Protein AF-A0A2H6GUA6-F1 (afdb_monomer)

Radius of gyration: 10.8 Å; Cα contacts (8 Å, |Δi|>4): 56; chains: 1; bounding box: 23×16×28 Å

pLDDT: mean 92.15, std 5.45, range [64.5, 97.0]

Mean predicted aligned error: 2.99 Å

Solvent-accessible surface area (backbone atoms only — not comparable to full-atom values): 3475 Å² total; per-residue (Å²): 131,68,72,86,61,76,40,51,84,30,34,35,49,85,72,63,69,37,48,76,65,50,49,49,52,52,51,54,50,48,27,65,76,69,71,45,91,73,62,61,77,68,57,68,67,49,56,29,47,42,50,56,52,66,77,76,111

Nearest PDB structures (foldseek):
  6u0j-assembly1_B  TM=9.175E-01  e=4.726E-03  Escherichia coli str. K-12 substr. DH10B
  2n57-assembly1_A  TM=8.865E-01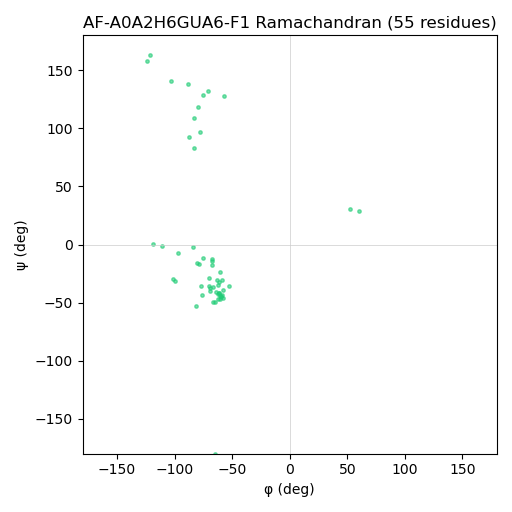  e=3.182E-03  Brucella melitensis bv. 3 str. Ether
  4ihf-assembly3_I  TM=9.026E-01  e=5.048E-03  Escherichia coli str. 'clone D i14'
  7nyw-assembly1_H  TM=8.971E-01  e=5.392E-03  Escherichia coli BL21(DE3)
  8uey-assembly1_1T  TM=8.565E-01  e=2.802E-02  Sus scrofa

Secondary structure (DSSP, 8-state):
--GGG--TT-BTTTTT---HHHHHHHHHHHHHHHT----HHHHTT--BHHHHHTT--

Foldseek 3Di:
DPPVQQDQARFCCPRVVQPLVNQVVVVVVCCVVLVDDDPCVVSSPDGGSNSNVVRND

Sequence (57 aa):
MDESLVVEQAMLVDDLDADSLNKFSILATIEEEFGTALDYEKSMEAETVGDLLKLIE

Structure (mmCIF, N/CA/C/O backbone):
data_AF-A0A2H6GUA6-F1
#
_entry.id   AF-A0A2H6GUA6-F1
#
loop_
_atom_site.group_PDB
_atom_site.id
_atom_site.type_symbol
_atom_site.label_atom_id
_atom_site.label_alt_id
_atom_site.label_comp_id
_atom_site.label_asym_id
_atom_site.label_entity_id
_atom_site.label_seq_id
_atom_site.pdbx_PDB_ins_code
_atom_site.Cartn_x
_atom_site.Cartn_y
_atom_site.Cartn_z
_atom_site.occupancy
_atom_site.B_iso_or_equiv
_atom_site.auth_seq_id
_atom_site.auth_comp_id
_atom_site.auth_asym_id
_atom_site.auth_atom_id
_atom_site.pdbx_PDB_model_num
ATOM 1 N N . MET A 1 1 ? 6.003 10.130 -14.500 1.00 64.50 1 MET A N 1
ATOM 2 C CA . MET A 1 1 ? 5.713 8.696 -14.688 1.00 64.50 1 MET A CA 1
ATOM 3 C C . MET A 1 1 ? 4.649 8.580 -15.756 1.00 64.50 1 MET A C 1
ATOM 5 O O . MET A 1 1 ? 3.886 9.526 -15.916 1.00 64.50 1 MET A O 1
ATOM 9 N N . ASP A 1 2 ? 4.656 7.496 -16.520 1.00 79.31 2 ASP A N 1
ATOM 10 C CA . ASP A 1 2 ? 3.609 7.228 -17.504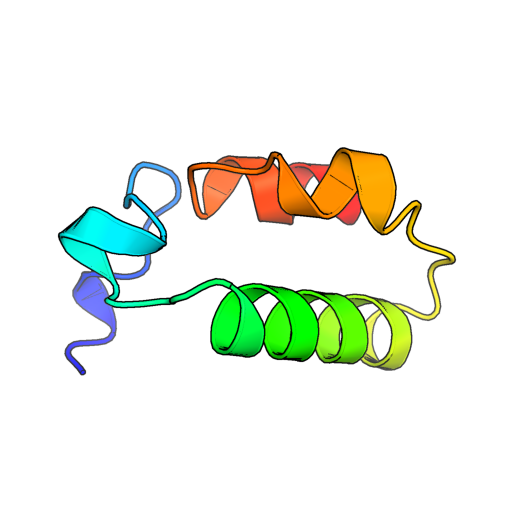 1.00 79.31 2 ASP A CA 1
ATOM 11 C C . ASP A 1 2 ? 2.390 6.652 -16.771 1.00 79.31 2 ASP A C 1
ATOM 13 O O . ASP A 1 2 ? 2.493 5.611 -16.127 1.00 79.31 2 ASP A O 1
ATOM 17 N N . GLU A 1 3 ? 1.254 7.350 -16.828 1.00 82.56 3 GLU A N 1
ATOM 18 C CA . GLU A 1 3 ? 0.011 6.940 -16.158 1.00 82.56 3 GLU A CA 1
ATOM 19 C C . GLU A 1 3 ? -0.497 5.582 -16.660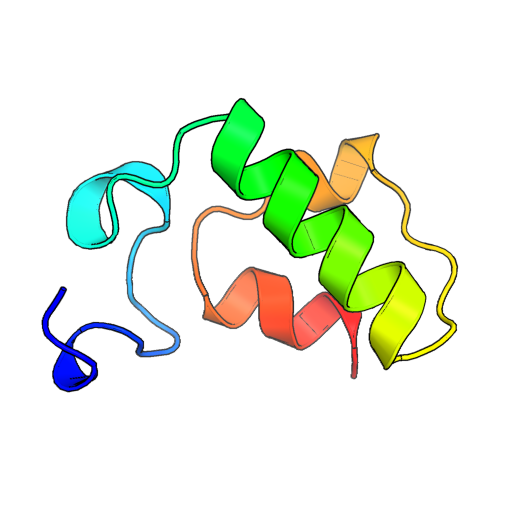 1.00 82.56 3 GLU A C 1
ATOM 21 O O . GLU A 1 3 ? -1.175 4.870 -15.925 1.00 82.56 3 GLU A O 1
ATOM 26 N N . SER A 1 4 ? -0.120 5.177 -17.878 1.00 88.81 4 SER A N 1
ATOM 27 C CA . S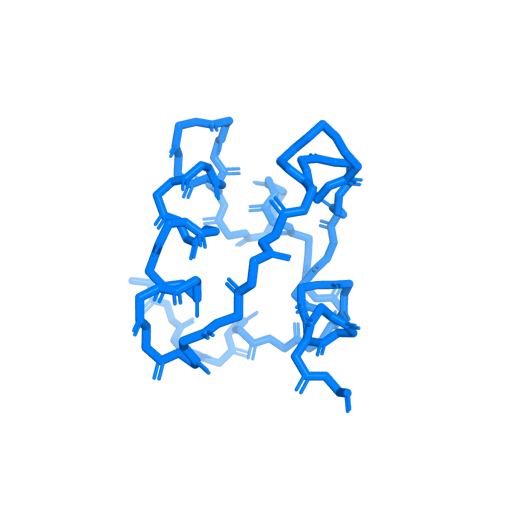ER A 1 4 ? -0.493 3.872 -18.435 1.00 88.81 4 SER A CA 1
ATOM 28 C C . SER A 1 4 ? 0.151 2.682 -17.717 1.00 88.81 4 SER A C 1
ATOM 30 O O . SER A 1 4 ? -0.298 1.551 -17.900 1.00 88.81 4 SER A O 1
ATOM 32 N N . LEU A 1 5 ? 1.169 2.924 -16.883 1.00 87.12 5 LEU A N 1
ATOM 33 C CA . LEU A 1 5 ? 1.801 1.900 -16.048 1.00 87.12 5 LEU A CA 1
ATOM 34 C C . LEU A 1 5 ? 1.005 1.604 -14.773 1.00 87.12 5 LEU A C 1
ATOM 36 O O . LEU A 1 5 ? 1.232 0.574 -14.145 1.00 87.12 5 LEU A O 1
ATOM 40 N N . VAL A 1 6 ? 0.062 2.467 -14.384 1.00 91.75 6 VAL A N 1
ATOM 41 C CA . VAL A 1 6 ? -0.760 2.267 -13.185 1.00 91.75 6 VAL A CA 1
ATOM 42 C C . VAL A 1 6 ? -1.927 1.343 -13.529 1.00 91.75 6 VAL A C 1
ATOM 44 O O . VAL A 1 6 ? -3.035 1.773 -13.843 1.00 91.75 6 VAL A O 1
ATOM 47 N N . VAL A 1 7 ? -1.652 0.044 -13.496 1.00 95.56 7 VAL A N 1
ATOM 48 C CA . VAL A 1 7 ? -2.623 -1.035 -13.718 1.00 95.56 7 VAL A CA 1
ATOM 49 C C . VAL A 1 7 ? -2.633 -1.976 -12.519 1.00 95.56 7 VAL A C 1
ATOM 51 O O . VAL A 1 7 ? -1.644 -2.054 -11.802 1.00 95.56 7 VAL A O 1
ATOM 54 N N . GLU A 1 8 ? -3.715 -2.728 -12.307 1.00 96.12 8 GLU A N 1
ATOM 55 C CA . GLU A 1 8 ? -3.873 -3.598 -11.122 1.00 96.12 8 GLU A CA 1
ATOM 56 C C . GLU A 1 8 ? -2.700 -4.564 -10.906 1.00 96.12 8 GLU A C 1
ATOM 58 O O . GLU A 1 8 ? -2.295 -4.825 -9.781 1.00 96.12 8 GLU A O 1
ATOM 63 N N . GLN A 1 9 ? -2.134 -5.066 -11.998 1.00 96.75 9 GLN A N 1
ATOM 64 C CA . GLN A 1 9 ? -1.016 -6.008 -12.004 1.00 96.75 9 GLN A CA 1
ATOM 65 C C . GLN A 1 9 ? 0.372 -5.357 -11.894 1.00 96.75 9 GLN A C 1
ATOM 67 O O . GLN A 1 9 ? 1.362 -6.081 -11.887 1.00 96.75 9 GLN A O 1
ATOM 72 N N . ALA A 1 10 ? 0.458 -4.025 -11.841 1.00 96.44 10 ALA A N 1
ATOM 73 C CA . ALA A 1 10 ? 1.727 -3.323 -11.693 1.00 96.44 10 ALA A CA 1
ATOM 74 C C . ALA A 1 10 ? 2.288 -3.514 -10.281 1.00 96.44 10 ALA A C 1
ATOM 76 O O . ALA A 1 10 ? 1.579 -3.313 -9.287 1.00 96.44 10 ALA A O 1
ATOM 77 N N . MET A 1 11 ? 3.567 -3.867 -10.209 1.00 96.19 11 MET A N 1
ATOM 78 C CA . MET A 1 11 ? 4.320 -4.000 -8.967 1.00 96.19 11 MET A CA 1
ATOM 79 C C . MET A 1 11 ? 4.670 -2.618 -8.419 1.00 96.19 11 MET A C 1
ATOM 81 O O . MET A 1 11 ? 5.257 -1.789 -9.114 1.00 96.19 11 MET A O 1
ATOM 85 N N . LEU A 1 12 ? 4.358 -2.372 -7.146 1.00 94.31 12 LEU A N 1
ATOM 86 C CA . LEU A 1 12 ? 4.589 -1.070 -6.517 1.00 94.31 12 LEU A CA 1
ATOM 87 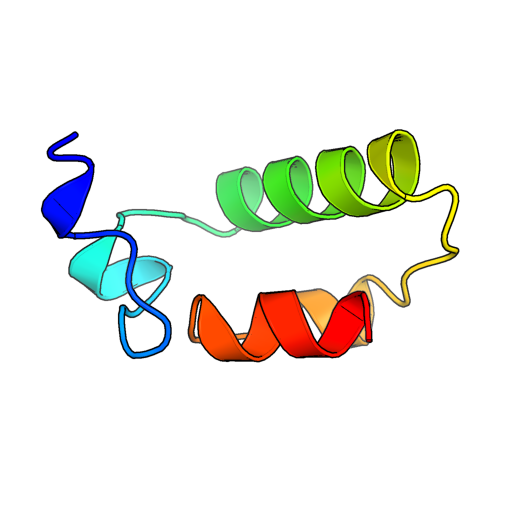C C . LEU A 1 12 ? 6.072 -0.691 -6.544 1.00 94.31 12 LEU A C 1
ATOM 89 O O . LEU A 1 12 ? 6.407 0.423 -6.922 1.00 94.31 12 LEU A O 1
ATOM 93 N N . VAL A 1 13 ? 6.961 -1.623 -6.201 1.00 93.44 13 VAL A N 1
ATOM 94 C CA . VAL A 1 13 ? 8.407 -1.360 -6.180 1.00 93.44 13 VAL A CA 1
ATOM 95 C C . VAL A 1 13 ? 9.007 -1.466 -7.581 1.00 93.44 13 VAL A C 1
ATOM 97 O O . VAL A 1 13 ? 9.663 -0.535 -8.030 1.00 93.44 13 VAL A O 1
ATOM 100 N N . ASP A 1 14 ? 8.770 -2.575 -8.284 1.00 93.81 14 ASP A N 1
ATOM 101 C CA . ASP A 1 14 ? 9.512 -2.872 -9.516 1.00 93.81 14 ASP A CA 1
ATOM 102 C C . ASP A 1 14 ? 9.034 -2.059 -10.731 1.00 93.81 14 ASP A C 1
ATOM 104 O O . ASP A 1 14 ? 9.856 -1.655 -11.554 1.00 93.81 14 ASP A O 1
ATOM 108 N N . ASP A 1 15 ? 7.727 -1.792 -10.841 1.00 93.69 15 ASP A N 1
ATOM 109 C CA . ASP A 1 15 ? 7.150 -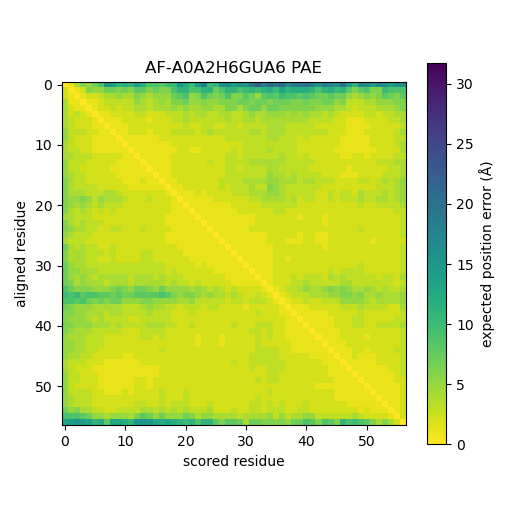1.093 -11.997 1.00 93.69 15 ASP A CA 1
ATOM 110 C C . ASP A 1 15 ? 6.897 0.395 -11.719 1.00 93.69 15 ASP A C 1
ATOM 112 O O . ASP A 1 15 ? 6.967 1.221 -12.634 1.00 93.69 15 ASP A O 1
ATOM 116 N N . LEU A 1 16 ? 6.593 0.749 -10.463 1.00 92.50 16 LEU A N 1
ATOM 117 C CA . LEU A 1 16 ? 6.228 2.113 -10.064 1.00 92.50 16 LEU A CA 1
ATOM 118 C C . LEU A 1 16 ? 7.279 2.815 -9.194 1.00 92.50 16 LEU A C 1
ATOM 120 O O . LEU A 1 16 ? 7.076 3.981 -8.856 1.00 92.50 16 LEU A O 1
ATOM 124 N N . ASP A 1 17 ? 8.390 2.151 -8.859 1.00 92.31 17 ASP A N 1
ATOM 125 C CA . ASP A 1 17 ? 9.471 2.700 -8.022 1.00 92.31 17 ASP A CA 1
ATOM 126 C C . ASP A 1 17 ? 8.954 3.270 -6.681 1.00 92.31 17 ASP A C 1
ATOM 128 O O . ASP A 1 17 ? 9.476 4.239 -6.129 1.00 92.31 17 ASP A O 1
ATOM 132 N N . ALA A 1 18 ? 7.868 2.685 -6.160 1.00 93.00 18 ALA A N 1
ATOM 133 C CA . ALA A 1 18 ? 7.252 3.064 -4.899 1.00 93.00 18 ALA A CA 1
ATOM 134 C C . ALA A 1 18 ? 7.920 2.298 -3.754 1.00 93.00 18 ALA A C 1
ATOM 136 O O . ALA A 1 18 ? 7.528 1.185 -3.393 1.00 93.00 18 ALA A O 1
ATOM 137 N N . ASP A 1 19 ? 8.939 2.924 -3.172 1.00 93.25 19 ASP A N 1
ATOM 138 C CA . ASP A 1 19 ? 9.622 2.422 -1.986 1.00 93.25 19 ASP A CA 1
ATOM 139 C C . ASP A 1 19 ? 8.708 2.382 -0.739 1.00 93.25 19 ASP A C 1
ATOM 141 O O . ASP A 1 19 ? 7.532 2.753 -0.761 1.00 93.25 19 ASP A O 1
ATOM 145 N N . SER A 1 20 ? 9.241 1.937 0.401 1.00 92.69 20 SER A N 1
ATOM 146 C CA . SER A 1 20 ? 8.467 1.848 1.646 1.00 92.69 20 SER A CA 1
ATOM 147 C C . SER A 1 20 ? 7.886 3.185 2.128 1.00 92.69 20 SER A C 1
ATOM 149 O O . SER A 1 20 ? 6.837 3.190 2.769 1.00 92.69 20 SER A O 1
ATOM 151 N N . LEU A 1 21 ? 8.549 4.313 1.852 1.00 94.81 21 LEU A N 1
ATOM 152 C CA . LEU A 1 21 ? 8.051 5.638 2.227 1.00 94.81 21 LEU A CA 1
ATOM 153 C C . LEU A 1 21 ? 6.926 6.066 1.286 1.00 94.81 21 LEU A C 1
ATOM 155 O O . LEU A 1 21 ? 5.890 6.533 1.757 1.00 94.81 21 LEU A O 1
ATOM 159 N N . ASN A 1 22 ? 7.089 5.842 -0.019 1.00 94.56 22 ASN A N 1
ATOM 160 C CA . ASN A 1 22 ? 6.039 6.078 -1.006 1.00 94.56 22 ASN A CA 1
ATOM 161 C C . ASN A 1 22 ? 4.796 5.235 -0.711 1.00 94.56 22 ASN A C 1
ATOM 163 O O . ASN A 1 22 ? 3.690 5.773 -0.714 1.00 94.56 22 ASN A O 1
ATOM 167 N N . LYS A 1 23 ? 4.965 3.947 -0.386 1.00 94.62 23 LYS A N 1
ATOM 168 C CA . LYS A 1 23 ? 3.861 3.061 0.017 1.00 94.62 23 LYS A CA 1
ATOM 169 C C . LYS A 1 23 ? 3.130 3.603 1.243 1.00 94.62 23 LYS A C 1
ATOM 171 O O . LYS A 1 23 ? 1.908 3.687 1.223 1.00 94.62 23 LYS A O 1
ATOM 176 N N . PHE A 1 24 ? 3.857 4.045 2.269 1.00 95.25 24 PHE A N 1
ATOM 177 C CA . PHE A 1 24 ? 3.241 4.653 3.450 1.00 95.25 24 PHE A CA 1
ATOM 178 C C . PHE A 1 24 ? 2.447 5.921 3.105 1.00 95.25 24 PHE A C 1
ATOM 180 O O . PHE A 1 24 ? 1.320 6.081 3.568 1.00 95.25 24 PHE A O 1
ATOM 187 N N . SER A 1 25 ? 2.996 6.803 2.263 1.00 94.94 25 SER A N 1
ATOM 188 C CA . SER A 1 25 ? 2.286 8.003 1.806 1.00 94.94 25 SER A CA 1
ATOM 189 C C . SER A 1 25 ? 1.012 7.669 1.031 1.00 94.94 25 SER A C 1
ATOM 191 O O . SER A 1 25 ? -0.012 8.295 1.277 1.00 94.94 25 SER A O 1
ATOM 193 N N . ILE A 1 26 ? 1.049 6.666 0.147 1.00 93.94 26 ILE A N 1
ATOM 194 C CA . ILE A 1 26 ? -0.133 6.207 -0.597 1.00 93.94 26 ILE A CA 1
ATOM 195 C C . ILE A 1 26 ? -1.216 5.712 0.368 1.00 93.94 26 ILE A C 1
ATOM 197 O O . ILE A 1 26 ? -2.367 6.115 0.240 1.00 93.94 26 ILE A O 1
ATOM 201 N N . LEU A 1 27 ? -0.855 4.886 1.355 1.00 95.31 27 LEU A N 1
ATOM 202 C CA . LEU A 1 27 ? -1.803 4.378 2.352 1.00 95.31 27 LEU A CA 1
ATOM 203 C C . LEU A 1 27 ? -2.418 5.502 3.191 1.00 95.31 27 LEU A C 1
ATOM 205 O O . LEU A 1 27 ? -3.628 5.513 3.388 1.00 95.31 27 LEU A O 1
ATOM 209 N N . ALA A 1 28 ? -1.612 6.474 3.625 1.00 94.94 28 ALA A N 1
ATOM 210 C CA . ALA A 1 28 ? -2.110 7.633 4.361 1.00 94.94 28 ALA A CA 1
ATOM 211 C C . ALA A 1 28 ? -3.105 8.457 3.526 1.00 94.94 28 ALA A C 1
ATOM 213 O O . ALA A 1 28 ? -4.152 8.855 4.031 1.00 94.94 28 ALA A O 1
ATOM 214 N N . THR A 1 29 ? -2.819 8.658 2.235 1.00 94.88 29 THR A N 1
ATOM 215 C CA . THR A 1 29 ? -3.758 9.306 1.310 1.00 94.88 29 THR A CA 1
ATOM 216 C C . THR A 1 29 ? -5.033 8.486 1.128 1.00 94.88 29 THR A C 1
ATOM 218 O O . THR A 1 29 ? -6.113 9.058 1.120 1.00 94.88 29 THR A O 1
ATOM 221 N N . ILE A 1 30 ? -4.948 7.158 1.020 1.00 93.88 30 ILE A N 1
ATOM 222 C CA . ILE A 1 30 ? -6.131 6.292 0.911 1.00 93.88 30 ILE A CA 1
ATOM 223 C C . ILE A 1 30 ? -7.007 6.395 2.171 1.00 93.88 30 ILE A C 1
ATOM 225 O O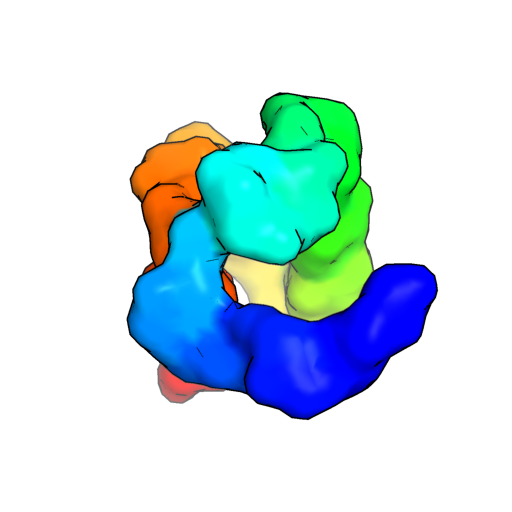 . ILE A 1 30 ? -8.219 6.563 2.057 1.00 93.88 30 ILE A O 1
ATOM 229 N N . GLU A 1 31 ? -6.418 6.322 3.366 1.00 94.44 31 GLU A N 1
ATOM 230 C CA . GLU A 1 31 ? -7.146 6.489 4.632 1.00 94.44 31 GLU A CA 1
ATOM 231 C C . GLU A 1 31 ? -7.842 7.858 4.713 1.00 94.44 31 GLU A C 1
ATOM 233 O O . GLU A 1 31 ? -9.016 7.921 5.082 1.00 94.44 31 GLU A O 1
ATOM 238 N N . GLU A 1 32 ? -7.162 8.939 4.318 1.00 95.25 32 GLU A N 1
ATOM 239 C CA . GLU A 1 32 ? -7.726 10.295 4.311 1.00 95.25 32 GLU A CA 1
ATOM 240 C C . GLU A 1 32 ? -8.855 10.460 3.280 1.00 95.25 32 GLU A C 1
ATOM 242 O O . GLU A 1 32 ? -9.941 10.927 3.627 1.00 95.25 32 GLU A O 1
ATOM 247 N N . GLU A 1 33 ? -8.628 10.049 2.030 1.00 94.19 33 GLU A N 1
ATOM 248 C CA . GLU A 1 33 ? -9.570 10.236 0.917 1.00 94.19 33 GLU A CA 1
ATOM 249 C C . GLU A 1 33 ? -10.828 9.368 1.061 1.00 94.19 33 GLU A C 1
ATOM 251 O O . GLU A 1 33 ? -11.934 9.811 0.743 1.00 94.19 33 GLU A O 1
ATOM 256 N N . PHE A 1 34 ? -10.686 8.137 1.563 1.00 91.06 34 PHE A N 1
ATOM 257 C CA . PHE A 1 34 ? -11.807 7.206 1.736 1.00 91.06 34 PHE A CA 1
ATOM 258 C C . PHE A 1 34 ? -12.385 7.209 3.157 1.00 91.06 34 PHE A C 1
ATOM 260 O O . PHE A 1 34 ? -13.418 6.582 3.398 1.00 91.06 34 PHE A O 1
ATOM 267 N N . GLY A 1 35 ? -11.753 7.911 4.104 1.00 90.06 35 GLY A N 1
ATOM 268 C CA . GLY A 1 35 ? -12.180 7.959 5.504 1.00 90.06 35 GLY A CA 1
ATOM 269 C C . GLY A 1 35 ? -12.191 6.584 6.182 1.00 90.06 35 GLY A C 1
ATOM 270 O O . GLY A 1 35 ? -13.015 6.346 7.069 1.00 90.06 35 GLY A O 1
ATOM 271 N N . THR A 1 36 ? -11.329 5.667 5.736 1.00 85.19 36 THR A N 1
ATOM 272 C CA . THR A 1 36 ? -11.257 4.279 6.215 1.00 85.19 36 THR A CA 1
ATOM 273 C C . THR A 1 36 ? -10.080 4.091 7.161 1.00 85.19 36 THR A C 1
ATOM 275 O O . THR A 1 36 ? -9.009 4.626 6.915 1.00 85.19 36 THR A O 1
ATOM 278 N N . ALA A 1 37 ? -10.256 3.309 8.226 1.00 89.88 37 ALA A N 1
ATOM 279 C CA . ALA A 1 37 ? -9.158 2.978 9.128 1.00 89.88 37 ALA A CA 1
ATOM 280 C C . ALA A 1 37 ? -8.351 1.809 8.550 1.00 89.88 37 ALA A C 1
ATOM 282 O O . ALA A 1 37 ? -8.834 0.671 8.531 1.00 89.88 37 ALA A O 1
ATOM 283 N N . LEU A 1 38 ? -7.129 2.079 8.089 1.00 91.75 38 LEU A N 1
ATOM 284 C CA . LEU A 1 38 ? -6.256 1.051 7.523 1.00 91.75 38 LEU A CA 1
ATOM 285 C C . LEU A 1 38 ? -5.401 0.379 8.602 1.00 91.75 38 LEU A C 1
ATOM 287 O O . LEU A 1 38 ? -4.806 1.026 9.463 1.00 91.75 38 LEU A O 1
ATOM 291 N N . ASP A 1 39 ? -5.274 -0.944 8.513 1.00 94.12 39 ASP A N 1
ATOM 292 C CA . ASP A 1 39 ? -4.222 -1.670 9.223 1.00 94.12 39 ASP A CA 1
ATOM 293 C C . ASP A 1 39 ? -2.911 -1.482 8.454 1.00 94.12 39 ASP A C 1
ATOM 295 O O . ASP A 1 39 ? -2.668 -2.157 7.453 1.00 94.12 39 ASP A O 1
ATOM 299 N N . TYR A 1 40 ? -2.088 -0.526 8.885 1.00 92.88 40 TYR A N 1
ATOM 300 C CA . TYR A 1 40 ? -0.833 -0.191 8.212 1.00 92.88 40 TYR A CA 1
ATOM 301 C C . TYR A 1 40 ? 0.166 -1.347 8.178 1.00 92.88 40 TYR A C 1
ATOM 303 O O . TYR A 1 40 ? 0.918 -1.449 7.212 1.00 92.88 40 TYR A O 1
ATOM 311 N N . GLU A 1 41 ? 0.183 -2.218 9.188 1.00 92.31 41 GLU A N 1
ATOM 312 C CA . GLU A 1 41 ? 1.106 -3.357 9.221 1.00 92.31 41 GLU A CA 1
ATOM 313 C C . GLU A 1 41 ? 0.772 -4.316 8.079 1.00 92.31 41 GLU A C 1
ATOM 315 O O 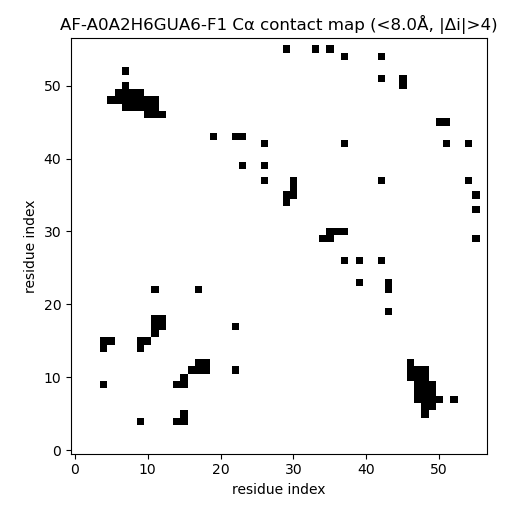. GLU A 1 41 ? 1.629 -4.618 7.250 1.00 92.31 41 GLU A O 1
ATOM 320 N N . LYS A 1 42 ? -0.508 -4.676 7.958 1.00 92.88 42 LYS A N 1
ATOM 321 C CA . LYS A 1 42 ? -1.001 -5.535 6.878 1.00 92.88 42 LYS A CA 1
ATOM 322 C C . LYS A 1 42 ? -0.971 -4.849 5.511 1.00 92.88 42 LYS A C 1
ATOM 324 O O . LYS A 1 42 ? -0.643 -5.468 4.505 1.00 92.88 42 LYS A O 1
ATOM 329 N N . SER A 1 43 ? -1.318 -3.568 5.446 1.00 94.12 43 SER A N 1
ATOM 330 C CA . SER A 1 43 ? -1.415 -2.834 4.177 1.00 94.12 43 SER A CA 1
ATOM 331 C C . SER A 1 43 ? -0.044 -2.598 3.539 1.00 94.12 43 SER A C 1
ATOM 333 O O . SER A 1 43 ? 0.072 -2.547 2.317 1.00 94.12 43 SER A O 1
ATOM 335 N N . MET A 1 44 ? 1.017 -2.510 4.346 1.00 94.19 44 MET A N 1
ATOM 336 C CA . MET A 1 44 ? 2.394 -2.408 3.855 1.00 94.19 44 MET A CA 1
ATOM 337 C C . MET A 1 44 ? 2.889 -3.681 3.151 1.00 94.19 44 MET A C 1
ATOM 339 O O . MET A 1 44 ? 3.850 -3.601 2.376 1.00 94.19 44 MET A O 1
ATOM 343 N N . GLU A 1 45 ? 2.220 -4.820 3.355 1.00 95.00 45 GLU A N 1
ATOM 344 C CA . GLU A 1 45 ? 2.489 -6.080 2.651 1.00 95.00 45 GLU A CA 1
ATOM 345 C C . GLU A 1 45 ? 1.970 -6.082 1.203 1.00 95.00 45 GLU A C 1
ATOM 347 O O . GLU A 1 45 ? 2.345 -6.963 0.438 1.00 95.00 45 GLU A O 1
ATOM 352 N N . ALA A 1 46 ? 1.153 -5.101 0.794 1.00 95.00 46 ALA A N 1
ATOM 353 C CA . ALA A 1 46 ? 0.646 -5.005 -0.576 1.00 95.00 46 ALA A CA 1
ATOM 354 C C . ALA A 1 46 ? 1.796 -4.940 -1.594 1.00 95.00 46 ALA A C 1
ATOM 356 O O . ALA A 1 46 ? 2.692 -4.103 -1.463 1.00 95.00 46 ALA A O 1
ATOM 357 N N . GLU A 1 47 ? 1.782 -5.794 -2.616 1.00 96.00 47 GLU A N 1
ATOM 358 C CA . GLU A 1 47 ? 2.850 -5.852 -3.627 1.00 96.00 47 GLU A CA 1
ATOM 359 C C . GLU A 1 47 ? 2.448 -5.140 -4.920 1.00 96.00 47 GLU A C 1
ATOM 361 O O . GLU A 1 47 ? 3.298 -4.554 -5.595 1.00 96.00 47 GLU A O 1
ATOM 366 N N . THR A 1 48 ? 1.150 -5.132 -5.227 1.00 97.00 48 THR A N 1
ATOM 367 C CA . THR A 1 48 ? 0.598 -4.595 -6.475 1.00 97.00 48 THR A CA 1
ATOM 368 C C . THR A 1 48 ? -0.412 -3.472 -6.246 1.00 97.00 48 THR A C 1
ATOM 370 O O . THR A 1 48 ? -0.972 -3.319 -5.158 1.00 97.00 48 THR A O 1
ATOM 373 N N . VAL A 1 49 ? -0.707 -2.703 -7.298 1.00 95.31 49 VAL A N 1
ATOM 374 C CA . VAL A 1 49 ? -1.807 -1.718 -7.282 1.00 95.31 49 VAL A CA 1
ATOM 375 C C . VAL A 1 49 ? -3.146 -2.395 -6.970 1.00 95.31 49 VAL A C 1
ATOM 377 O O . VAL A 1 49 ? -3.948 -1.856 -6.212 1.00 95.31 49 VAL A O 1
ATOM 380 N N . GLY A 1 50 ? -3.383 -3.596 -7.501 1.00 96.44 50 GLY A N 1
ATOM 381 C CA . GLY A 1 50 ? -4.597 -4.368 -7.245 1.00 96.44 50 GLY A CA 1
ATOM 382 C C . GLY A 1 50 ? -4.755 -4.773 -5.779 1.00 96.44 50 GLY A C 1
ATOM 383 O O . GLY A 1 50 ? -5.878 -4.861 -5.289 1.00 96.44 50 GLY A O 1
ATOM 384 N N . ASP A 1 51 ? -3.659 -4.974 -5.045 1.00 95.81 51 ASP A N 1
ATOM 385 C CA . ASP A 1 51 ? -3.729 -5.232 -3.603 1.00 95.81 51 ASP A CA 1
ATOM 386 C C . ASP A 1 51 ? -4.147 -3.991 -2.817 1.00 95.81 51 ASP A C 1
ATOM 388 O O . ASP A 1 51 ? -4.919 -4.115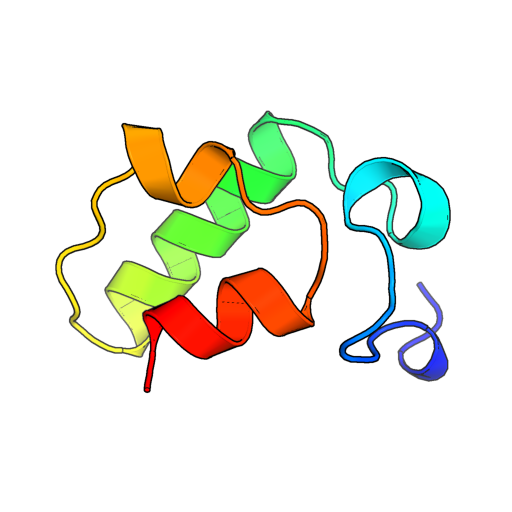 -1.869 1.00 95.81 51 ASP A O 1
ATOM 392 N N . LEU A 1 52 ? -3.712 -2.802 -3.246 1.00 93.44 52 LEU A N 1
ATOM 393 C CA . LEU A 1 52 ? -4.159 -1.541 -2.650 1.00 93.44 52 LEU A CA 1
ATOM 394 C C . LEU A 1 52 ? -5.651 -1.285 -2.902 1.00 93.44 52 LEU A C 1
ATOM 396 O O . LEU A 1 52 ? -6.338 -0.803 -2.007 1.00 93.44 52 LEU A O 1
ATOM 400 N N . LEU A 1 53 ? -6.178 -1.646 -4.078 1.00 92.44 53 LEU A N 1
ATOM 401 C CA . LEU A 1 53 ? -7.610 -1.502 -4.382 1.00 92.44 53 LEU A CA 1
ATOM 402 C C . LEU A 1 53 ? -8.498 -2.344 -3.455 1.00 92.44 53 LEU A C 1
ATOM 404 O O . LEU A 1 53 ? -9.567 -1.897 -3.056 1.00 92.44 53 LEU A O 1
ATOM 408 N N . LYS A 1 54 ? -8.037 -3.527 -3.038 1.00 91.50 54 LYS A N 1
ATOM 409 C CA . LYS A 1 54 ? -8.772 -4.382 -2.087 1.00 91.50 54 LYS A CA 1
ATOM 410 C C . LYS A 1 54 ? -8.873 -3.778 -0.681 1.00 91.50 54 LYS A C 1
ATOM 412 O O . LYS A 1 54 ? -9.617 -4.302 0.140 1.00 91.50 54 LYS A O 1
ATOM 417 N N . LEU A 1 55 ? -8.108 -2.726 -0.373 1.00 88.56 55 LEU A N 1
ATOM 418 C CA . LEU A 1 55 ? -8.181 -2.027 0.916 1.00 88.56 55 LEU A CA 1
ATOM 419 C C . LEU A 1 55 ? -9.379 -1.068 1.002 1.00 88.56 55 LEU A C 1
ATOM 421 O O . LEU A 1 55 ? -9.725 -0.637 2.101 1.00 88.56 55 LEU A O 1
ATOM 425 N N . ILE A 1 56 ? -9.980 -0.724 -0.142 1.00 84.81 56 ILE A N 1
ATOM 426 C CA . ILE A 1 56 ? -11.081 0.246 -0.261 1.00 84.81 56 ILE A CA 1
ATOM 427 C C . ILE A 1 56 ? -12.381 -0.350 -0.825 1.00 84.81 56 ILE A C 1
ATOM 429 O O . ILE A 1 56 ? -13.353 0.387 -0.990 1.00 84.81 56 ILE A O 1
ATOM 433 N N . GLU A 1 57 ? -12.404 -1.650 -1.132 1.00 77.62 57 GLU A N 1
ATOM 434 C CA . GLU A 1 57 ? -13.639 -2.409 -1.408 1.00 77.62 57 GLU A CA 1
ATOM 435 C C . GLU A 1 57 ? -14.446 -2.670 -0.127 1.00 77.62 57 GLU A C 1
ATOM 437 O O . GLU A 1 57 ? -15.691 -2.530 -0.187 1.00 77.62 57 GLU A O 1
#